Protein AF-A0A2P8Q9P4-F1 (afdb_monome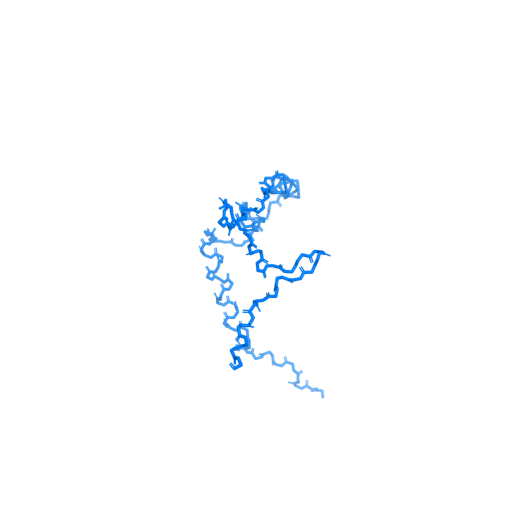r_lite)

InterPro domains:
  IPR001853 DSBA-like thioredoxin domain [PF01323] (7-55)
  IPR036249 Thioredoxin-like superfamily [SSF52833] (8-61)

pLDDT: mean 82.76, std 15.62, range [42.91, 97.31]

Radius of gyration: 24.51 Å; chains: 1; bounding box: 67×71×34 Å

Structure (mmCIF, N/CA/C/O backbone):
data_AF-A0A2P8Q9P4-F1
#
_entry.id   AF-A0A2P8Q9P4-F1
#
loop_
_atom_site.group_PDB
_atom_site.id
_atom_site.type_symbol
_atom_site.label_atom_id
_atom_site.label_alt_id
_atom_site.label_comp_id
_atom_site.label_asym_id
_atom_site.label_entity_id
_atom_site.label_seq_id
_atom_site.pdbx_PDB_ins_code
_atom_site.Cartn_x
_atom_site.Cartn_y
_atom_site.Cartn_z
_atom_site.occupancy
_atom_site.B_iso_or_equiv
_atom_site.auth_seq_id
_atom_site.auth_comp_id
_atom_site.auth_asym_id
_atom_site.auth_atom_id
_atom_site.pdbx_PDB_model_num
ATOM 1 N N . MET A 1 1 ? 39.457 -9.190 -12.136 1.00 42.91 1 MET A N 1
ATOM 2 C CA . MET A 1 1 ? 38.358 -8.476 -11.461 1.00 42.91 1 MET A CA 1
ATOM 3 C C . MET A 1 1 ? 37.120 -8.640 -12.315 1.00 42.91 1 MET A C 1
ATOM 5 O O . MET A 1 1 ? 37.117 -8.249 -13.479 1.00 42.91 1 MET A O 1
ATOM 9 N N . ASP A 1 2 ? 36.173 -9.369 -11.750 1.00 47.16 2 ASP A N 1
ATOM 10 C CA . ASP A 1 2 ? 35.089 -10.114 -12.380 1.00 47.16 2 ASP A CA 1
ATOM 11 C C . ASP A 1 2 ? 34.025 -9.225 -13.034 1.00 47.16 2 ASP A C 1
ATOM 13 O O . ASP A 1 2 ? 33.486 -8.309 -12.420 1.00 47.16 2 ASP A O 1
ATOM 17 N N . ARG A 1 3 ? 33.691 -9.520 -14.298 1.00 56.72 3 ARG A N 1
ATOM 18 C CA . ARG A 1 3 ? 32.585 -8.897 -15.055 1.00 56.72 3 ARG A CA 1
ATOM 19 C C . ARG A 1 3 ? 31.214 -9.497 -14.697 1.00 56.72 3 ARG A C 1
ATOM 21 O O . ARG A 1 3 ? 30.274 -9.409 -15.483 1.00 56.72 3 ARG A O 1
ATOM 28 N N . GLU A 1 4 ? 31.096 -10.095 -13.520 1.00 57.41 4 GLU A N 1
ATOM 29 C CA . GLU A 1 4 ? 29.946 -10.895 -13.102 1.00 57.41 4 GLU A CA 1
ATOM 30 C C . GLU A 1 4 ? 28.965 -10.050 -12.267 1.00 57.41 4 GLU A C 1
ATOM 32 O O . GLU A 1 4 ? 28.750 -10.298 -11.088 1.00 57.41 4 GLU A O 1
ATOM 37 N N . ASN A 1 5 ? 28.404 -8.981 -12.843 1.00 59.62 5 ASN A N 1
ATOM 38 C CA . ASN A 1 5 ? 27.250 -8.281 -12.247 1.00 59.62 5 ASN A CA 1
ATOM 39 C C . ASN A 1 5 ? 26.414 -7.525 -13.294 1.00 59.62 5 ASN A C 1
ATOM 41 O O . ASN A 1 5 ? 25.988 -6.387 -13.090 1.00 59.62 5 ASN A O 1
ATOM 45 N N . ARG A 1 6 ? 26.219 -8.122 -14.474 1.00 68.06 6 ARG A N 1
ATOM 46 C CA . ARG A 1 6 ? 25.332 -7.554 -15.493 1.00 68.06 6 ARG A CA 1
ATOM 47 C C . ARG A 1 6 ? 23.907 -8.007 -15.196 1.00 68.06 6 ARG A C 1
ATOM 49 O O . ARG A 1 6 ? 23.579 -9.168 -15.424 1.00 68.06 6 ARG A O 1
ATOM 56 N N . ILE A 1 7 ? 23.074 -7.098 -14.691 1.00 80.38 7 ILE A N 1
ATOM 57 C CA . ILE A 1 7 ? 21.637 -7.352 -14.545 1.00 80.38 7 ILE A CA 1
ATOM 58 C C . ILE A 1 7 ? 21.066 -7.633 -15.936 1.00 80.38 7 ILE A C 1
ATOM 60 O O . ILE A 1 7 ? 21.166 -6.798 -16.834 1.00 80.38 7 ILE A O 1
ATOM 64 N N . ASP A 1 8 ? 20.511 -8.830 -16.114 1.00 84.62 8 ASP A N 1
ATOM 65 C CA . ASP A 1 8 ? 19.727 -9.177 -17.294 1.00 84.62 8 ASP A CA 1
ATOM 66 C C . ASP A 1 8 ? 18.481 -8.273 -17.331 1.00 84.62 8 ASP A C 1
ATOM 68 O O . ASP A 1 8 ? 17.651 -8.352 -16.418 1.00 84.62 8 ASP A O 1
ATOM 72 N N . PRO A 1 9 ? 18.336 -7.408 -18.353 1.00 81.69 9 PRO A N 1
ATOM 73 C CA . PRO A 1 9 ? 17.246 -6.437 -18.423 1.00 81.69 9 PRO A CA 1
ATOM 74 C C . PRO A 1 9 ? 15.868 -7.095 -18.560 1.00 81.69 9 PRO A C 1
ATOM 76 O O . PRO A 1 9 ? 14.854 -6.444 -18.321 1.00 81.69 9 PRO A O 1
ATOM 79 N N . THR A 1 10 ? 15.811 -8.371 -18.944 1.00 90.00 10 THR A N 1
ATOM 80 C CA . THR A 1 10 ? 14.554 -9.085 -19.188 1.00 90.00 10 THR A CA 1
ATOM 81 C C . THR A 1 10 ? 14.071 -9.880 -17.984 1.00 90.00 10 THR A C 1
ATOM 83 O O . THR A 1 10 ? 12.874 -10.132 -17.871 1.00 90.00 10 THR A O 1
ATOM 86 N N . ARG A 1 11 ? 14.963 -10.187 -17.031 1.00 92.31 11 ARG A N 1
ATOM 87 C CA . ARG A 1 11 ? 14.687 -11.060 -15.877 1.00 92.31 11 ARG A CA 1
ATOM 88 C C . ARG A 1 11 ? 13.445 -10.669 -15.066 1.00 92.31 11 ARG A C 1
ATOM 90 O O . ARG A 1 11 ? 12.800 -11.547 -14.505 1.00 92.31 11 ARG A O 1
ATOM 97 N N . TYR A 1 12 ? 13.116 -9.378 -14.998 1.00 92.94 12 TYR A N 1
ATOM 98 C CA . TYR A 1 12 ? 11.968 -8.855 -14.242 1.00 92.94 12 TYR A CA 1
ATOM 99 C C . TYR A 1 12 ? 10.987 -8.045 -15.100 1.00 92.94 12 TYR A C 1
ATOM 101 O O . TYR A 1 12 ? 10.099 -7.388 -14.560 1.00 92.94 12 TYR A O 1
ATOM 109 N N . ALA A 1 13 ? 11.134 -8.063 -16.428 1.00 94.12 13 ALA A N 1
ATOM 110 C CA . ALA A 1 13 ? 10.373 -7.183 -17.314 1.00 94.12 13 ALA A CA 1
ATOM 111 C C . ALA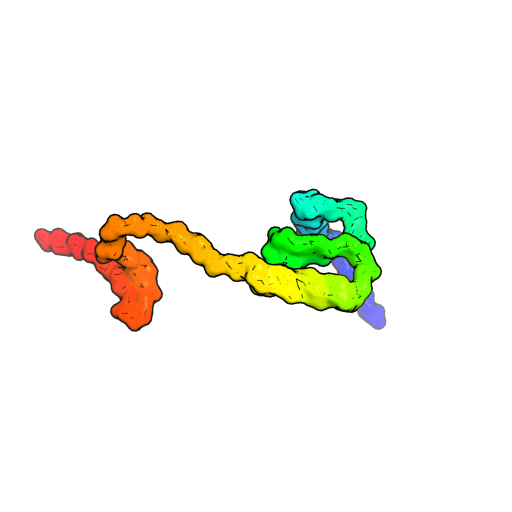 A 1 13 ? 8.855 -7.402 -17.209 1.00 94.12 13 ALA A C 1
ATOM 113 O O . ALA A 1 13 ? 8.096 -6.433 -17.225 1.00 94.12 13 ALA A O 1
ATOM 114 N N . ASP A 1 14 ? 8.416 -8.653 -17.067 1.00 96.44 14 ASP A N 1
ATOM 115 C CA . ASP A 1 14 ? 6.994 -8.981 -16.942 1.00 96.44 14 ASP A CA 1
ATOM 116 C C . ASP A 1 14 ? 6.431 -8.613 -15.566 1.00 96.44 14 ASP A C 1
ATOM 118 O O . ASP A 1 14 ? 5.346 -8.045 -15.497 1.00 96.44 14 ASP A O 1
ATOM 122 N N . ALA A 1 15 ? 7.192 -8.829 -14.488 1.00 96.25 15 ALA A N 1
ATOM 123 C CA . ALA A 1 15 ? 6.794 -8.411 -13.141 1.00 96.25 15 ALA A CA 1
ATOM 124 C C . ALA A 1 15 ? 6.622 -6.884 -13.054 1.00 96.25 15 ALA A C 1
ATOM 126 O O . ALA A 1 15 ? 5.600 -6.398 -12.587 1.00 96.25 15 ALA A O 1
ATOM 127 N N . VAL A 1 16 ? 7.567 -6.116 -13.612 1.00 94.94 16 VAL A N 1
ATOM 128 C CA . VAL A 1 16 ? 7.466 -4.646 -13.669 1.00 94.94 16 VAL A CA 1
ATOM 129 C C . VAL A 1 16 ? 6.258 -4.192 -14.496 1.00 94.94 16 VAL A C 1
ATOM 131 O O . VAL A 1 16 ? 5.643 -3.171 -14.185 1.00 94.94 16 VAL A O 1
ATOM 134 N N . ARG A 1 17 ? 5.908 -4.915 -15.568 1.00 95.94 17 ARG A N 1
ATOM 135 C CA . ARG A 1 17 ? 4.721 -4.603 -16.377 1.00 95.94 17 ARG A CA 1
ATOM 136 C C . ARG A 1 17 ? 3.435 -4.866 -15.593 1.00 95.94 17 ARG A C 1
ATOM 138 O O . ARG A 1 17 ? 2.578 -3.988 -15.576 1.00 95.94 17 ARG A O 1
ATOM 145 N N . ALA A 1 18 ? 3.355 -6.002 -14.900 1.00 97.31 18 ALA A N 1
ATOM 146 C CA . ALA A 1 18 ? 2.223 -6.352 -14.046 1.00 97.31 18 ALA A CA 1
ATOM 147 C C . ALA A 1 18 ? 2.006 -5.316 -12.928 1.00 97.31 18 ALA A C 1
ATOM 149 O O . ALA A 1 18 ? 0.890 -4.831 -12.763 1.00 97.31 18 ALA A O 1
ATOM 150 N N . ASP A 1 19 ? 3.071 -4.879 -12.246 1.00 95.25 19 ASP A N 1
ATOM 151 C CA . ASP A 1 19 ? 2.975 -3.856 -11.193 1.00 95.25 19 ASP A CA 1
ATOM 152 C C . ASP A 1 19 ? 2.450 -2.512 -11.734 1.00 95.25 19 ASP A C 1
ATOM 154 O O . ASP A 1 19 ? 1.651 -1.827 -11.091 1.00 95.25 19 ASP A O 1
ATOM 158 N N . ARG A 1 20 ? 2.873 -2.114 -12.944 1.00 94.94 20 ARG A N 1
ATOM 159 C CA . ARG A 1 20 ? 2.379 -0.889 -13.601 1.00 94.94 20 ARG A CA 1
ATOM 160 C C . ARG A 1 20 ? 0.906 -0.996 -13.981 1.00 94.94 20 ARG A C 1
ATOM 162 O O . ARG A 1 20 ? 0.185 -0.005 -13.865 1.00 94.94 20 ARG A O 1
ATOM 169 N N . GLU A 1 21 ? 0.481 -2.161 -14.458 1.00 96.56 21 GLU A N 1
ATOM 170 C CA . GLU A 1 21 ? -0.913 -2.434 -14.804 1.00 96.56 21 GLU A CA 1
ATOM 171 C C . GLU A 1 21 ? -1.803 -2.428 -13.556 1.00 96.56 21 GLU A C 1
ATOM 173 O O . GLU A 1 21 ? -2.840 -1.765 -13.571 1.00 96.56 21 GLU A O 1
ATOM 178 N N . GLU A 1 22 ? -1.381 -3.067 -12.459 1.00 94.81 22 GLU A N 1
ATOM 179 C CA . GLU A 1 22 ? -2.098 -3.026 -11.175 1.00 94.81 22 GLU A CA 1
ATOM 180 C C . GLU A 1 22 ? -2.223 -1.586 -10.664 1.00 94.81 22 GLU A C 1
ATOM 182 O O . GLU A 1 22 ? -3.317 -1.134 -10.324 1.00 94.81 22 GLU A O 1
ATOM 187 N N . ALA A 1 23 ? -1.129 -0.819 -10.683 1.00 93.50 23 ALA A N 1
ATOM 188 C CA . ALA A 1 23 ? -1.161 0.578 -10.271 1.00 93.50 23 ALA A CA 1
ATOM 189 C C . ALA A 1 23 ? -2.152 1.407 -11.111 1.00 93.50 23 ALA A C 1
ATOM 191 O O . ALA A 1 23 ? -2.925 2.188 -10.554 1.00 93.50 23 ALA A O 1
ATOM 192 N N . ALA A 1 24 ? -2.171 1.222 -12.435 1.00 93.50 24 ALA A N 1
ATOM 193 C CA . ALA A 1 24 ? -3.105 1.916 -13.320 1.00 93.50 24 ALA A CA 1
ATOM 194 C C . ALA A 1 24 ? -4.570 1.522 -13.054 1.00 93.50 24 ALA A C 1
ATOM 196 O O . ALA A 1 24 ? -5.440 2.392 -13.040 1.00 93.50 24 ALA A O 1
ATOM 197 N N . GLN A 1 25 ? -4.847 0.241 -12.788 1.00 94.50 25 GLN A N 1
ATOM 198 C CA . GLN A 1 25 ? -6.187 -0.244 -12.422 1.00 94.50 25 GLN A CA 1
ATOM 199 C C . GLN A 1 25 ? -6.685 0.364 -11.103 1.00 94.50 25 GLN A C 1
ATOM 201 O O . GLN A 1 25 ? -7.877 0.618 -10.952 1.00 94.50 25 GLN A O 1
ATOM 206 N N . LEU A 1 26 ? -5.770 0.656 -10.176 1.00 93.06 26 LEU A N 1
ATOM 207 C CA . LEU A 1 26 ? -6.053 1.357 -8.919 1.00 93.06 26 LEU A CA 1
ATOM 208 C C . LEU A 1 26 ? -6.159 2.888 -9.082 1.00 93.06 26 LEU A C 1
ATOM 210 O O . LEU A 1 26 ? -6.327 3.598 -8.091 1.00 93.06 26 LEU A O 1
ATOM 214 N N . GLY A 1 27 ? -6.073 3.410 -10.312 1.00 90.81 27 GLY A N 1
ATOM 215 C CA . GLY A 1 27 ? -6.202 4.837 -10.618 1.00 90.81 27 GLY A CA 1
ATOM 216 C C . GLY A 1 27 ? -4.925 5.656 -10.409 1.00 90.81 27 GLY A C 1
ATOM 217 O O . GLY A 1 27 ? -4.991 6.884 -10.367 1.00 90.81 27 GLY A O 1
ATOM 218 N N . ASN A 1 28 ? -3.762 5.012 -10.275 1.00 91.94 28 ASN A N 1
ATOM 219 C CA . ASN A 1 28 ? -2.494 5.714 -10.108 1.00 91.94 28 ASN A CA 1
ATOM 220 C C . ASN A 1 28 ? -2.078 6.456 -11.393 1.00 91.94 28 ASN A C 1
ATOM 222 O O . ASN A 1 28 ? -1.905 5.842 -12.446 1.00 91.94 28 ASN A O 1
ATOM 226 N N . SER A 1 29 ? -1.816 7.761 -11.281 1.00 90.50 29 SER A N 1
ATOM 227 C CA . SER A 1 29 ? -1.257 8.595 -12.354 1.00 90.50 29 SER A CA 1
ATOM 228 C C . SER A 1 29 ? 0.138 9.162 -12.044 1.00 90.50 29 SER A C 1
ATOM 230 O O . SER A 1 29 ? 0.682 9.909 -12.856 1.00 90.50 29 SER A O 1
ATOM 232 N N . GLY A 1 30 ? 0.727 8.856 -10.882 1.00 89.88 30 GLY A N 1
ATOM 233 C CA . GLY A 1 30 ? 2.019 9.404 -10.466 1.00 89.88 30 GLY A CA 1
ATOM 234 C C . GLY A 1 30 ? 2.520 8.867 -9.123 1.00 89.88 30 GLY A C 1
ATOM 235 O O . GLY A 1 30 ? 1.751 8.484 -8.253 1.00 89.88 30 GLY A O 1
ATOM 236 N N . VAL A 1 31 ? 3.840 8.850 -8.936 1.00 93.44 31 VAL A N 1
ATOM 237 C CA . VAL A 1 31 ? 4.487 8.298 -7.732 1.00 93.44 31 VAL A CA 1
ATOM 238 C C . VAL A 1 31 ? 4.961 9.400 -6.766 1.00 93.44 31 VAL A C 1
ATOM 240 O O . VAL A 1 31 ? 5.315 10.486 -7.229 1.00 93.44 31 VAL A O 1
ATOM 243 N N . PRO A 1 32 ? 5.027 9.138 -5.442 1.00 92.81 32 PRO A N 1
ATOM 244 C CA . PRO A 1 32 ? 4.635 7.896 -4.765 1.00 92.81 32 PRO A CA 1
ATOM 245 C C . PRO A 1 32 ? 3.111 7.764 -4.609 1.00 92.81 32 PRO A C 1
ATOM 247 O O . PRO A 1 32 ? 2.419 8.746 -4.360 1.00 92.81 32 PRO A O 1
ATOM 250 N N . PHE A 1 33 ? 2.601 6.539 -4.732 1.00 94.75 33 PHE A N 1
ATOM 251 C CA . PHE A 1 33 ? 1.191 6.184 -4.553 1.00 94.75 33 PHE A CA 1
ATOM 252 C C . PHE A 1 33 ? 1.128 4.967 -3.633 1.00 94.75 33 PHE A C 1
ATOM 254 O O . PHE A 1 33 ? 1.726 3.938 -3.942 1.00 94.75 33 PHE A O 1
ATOM 261 N N . ILE A 1 34 ? 0.478 5.101 -2.479 1.00 94.75 34 ILE A N 1
ATOM 262 C CA . ILE A 1 34 ? 0.472 4.076 -1.429 1.00 94.75 34 ILE A CA 1
ATOM 263 C C . ILE A 1 34 ? -0.966 3.642 -1.184 1.00 94.75 34 ILE A C 1
ATOM 265 O O . ILE A 1 34 ? -1.832 4.481 -0.942 1.00 94.75 34 ILE A O 1
ATOM 269 N N . VAL A 1 35 ? -1.209 2.333 -1.229 1.00 94.69 35 VAL A N 1
ATOM 270 C CA . VAL A 1 35 ? -2.532 1.734 -1.039 1.00 94.69 35 VAL A CA 1
ATOM 271 C C . VAL A 1 35 ? -2.547 0.919 0.250 1.00 94.69 35 VAL A C 1
ATOM 273 O O . VAL A 1 35 ? -1.720 0.033 0.446 1.00 94.69 35 VAL A O 1
ATOM 276 N N . PHE A 1 36 ? -3.510 1.206 1.119 1.00 94.69 36 PHE A N 1
ATOM 277 C CA . PHE A 1 36 ? -3.748 0.528 2.386 1.00 94.69 36 PHE A CA 1
ATOM 278 C C . PHE A 1 36 ? -4.958 -0.396 2.263 1.00 94.69 36 PHE A C 1
ATOM 280 O O . PHE A 1 36 ? -6.044 0.039 1.867 1.00 94.69 36 PHE A O 1
ATOM 287 N N . ASP A 1 37 ? -4.755 -1.672 2.602 1.00 93.50 37 ASP A N 1
ATOM 288 C CA . ASP A 1 37 ? -5.801 -2.706 2.654 1.00 93.50 37 ASP A CA 1
ATOM 289 C C . ASP A 1 37 ? -6.629 -2.834 1.358 1.00 93.50 37 ASP A C 1
ATOM 291 O O . ASP A 1 37 ? -7.815 -3.145 1.382 1.00 93.50 37 ASP A O 1
ATOM 295 N N . ARG A 1 38 ? -6.021 -2.510 0.204 1.00 91.75 38 ARG A N 1
ATOM 296 C CA . ARG A 1 38 ? -6.695 -2.427 -1.109 1.00 91.75 38 ARG A CA 1
ATOM 297 C C . ARG A 1 38 ? -7.969 -1.561 -1.121 1.00 91.75 38 ARG A C 1
ATOM 299 O O . ARG A 1 38 ? -8.817 -1.724 -1.994 1.00 91.75 38 ARG A O 1
ATOM 306 N N . ARG A 1 39 ? -8.095 -0.620 -0.179 1.00 91.31 39 ARG A N 1
ATOM 307 C CA . ARG A 1 39 ? -9.306 0.192 0.018 1.00 91.31 39 ARG A CA 1
ATOM 308 C C . ARG A 1 39 ? -9.040 1.688 0.085 1.00 91.31 39 ARG A C 1
ATOM 310 O O . ARG A 1 39 ? -9.832 2.463 -0.442 1.00 91.31 39 ARG A O 1
ATOM 317 N N . TYR A 1 40 ? -7.948 2.097 0.723 1.00 92.94 40 TYR A N 1
ATOM 318 C CA . TYR A 1 40 ? -7.580 3.507 0.862 1.00 92.94 40 TYR A CA 1
ATOM 319 C C . TYR A 1 40 ? -6.300 3.783 0.094 1.00 92.94 40 TYR A C 1
ATOM 321 O O . TYR A 1 40 ? -5.362 2.999 0.174 1.00 92.94 40 TYR A O 1
ATOM 329 N N . ALA A 1 41 ? -6.236 4.907 -0.612 1.00 92.94 41 ALA A N 1
ATOM 330 C CA . ALA A 1 41 ? -5.041 5.320 -1.334 1.00 92.94 41 ALA A CA 1
ATOM 331 C C . ALA A 1 41 ? -4.601 6.718 -0.900 1.00 92.94 41 ALA A C 1
ATOM 333 O O . ALA A 1 41 ? -5.423 7.618 -0.727 1.00 92.94 41 ALA A O 1
ATOM 334 N N . VAL A 1 42 ? -3.291 6.899 -0.752 1.00 94.06 42 VAL A N 1
ATOM 335 C CA . VAL A 1 42 ? -2.650 8.186 -0.486 1.00 94.06 42 VAL A CA 1
ATOM 336 C C . VAL A 1 42 ? -1.672 8.475 -1.618 1.00 94.06 42 VAL A C 1
ATOM 338 O O . VAL A 1 42 ? -0.759 7.693 -1.882 1.00 94.06 42 VAL A O 1
ATOM 341 N N . SER A 1 43 ? -1.881 9.605 -2.296 1.00 92.25 43 SER A N 1
ATOM 342 C CA . SER A 1 43 ? -1.052 10.053 -3.420 1.00 92.25 43 SER A CA 1
ATOM 343 C C . SER A 1 43 ? -0.082 11.154 -2.992 1.00 92.25 43 SER A C 1
ATOM 345 O O . SER A 1 43 ? -0.470 12.119 -2.328 1.00 92.25 43 SER A O 1
ATOM 347 N N . GLY A 1 44 ? 1.169 11.036 -3.427 1.00 90.25 44 GLY A N 1
ATOM 348 C CA . GLY A 1 44 ? 2.242 11.987 -3.162 1.00 90.25 44 GLY A CA 1
ATOM 349 C C 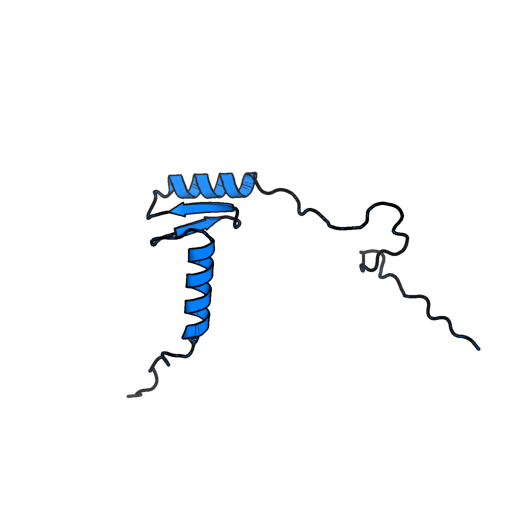. GLY A 1 44 ? 2.985 11.742 -1.848 1.00 90.25 44 GLY A C 1
ATOM 350 O O . GLY A 1 44 ? 2.611 10.914 -1.017 1.00 90.25 44 GLY A O 1
ATOM 351 N N . ALA A 1 45 ? 4.076 12.485 -1.666 1.00 90.88 45 ALA A N 1
ATOM 352 C CA . ALA A 1 45 ? 4.888 12.456 -0.453 1.00 90.88 45 ALA A CA 1
ATOM 353 C C . ALA A 1 45 ? 4.198 13.246 0.673 1.00 90.88 45 ALA A C 1
ATOM 355 O O . ALA A 1 45 ? 4.564 14.380 0.975 1.00 90.88 45 ALA A O 1
ATOM 356 N N . GLN A 1 46 ? 3.148 12.657 1.245 1.00 94.06 46 GLN A N 1
ATOM 357 C CA . GLN A 1 46 ? 2.382 13.256 2.337 1.00 94.06 46 GLN A CA 1
ATOM 358 C C . GLN A 1 46 ? 3.157 13.253 3.662 1.00 94.06 46 GLN A C 1
ATOM 360 O O . GLN A 1 46 ? 4.186 12.593 3.817 1.00 94.06 46 GLN A O 1
ATOM 365 N N . SER A 1 47 ? 2.644 13.999 4.641 1.00 96.50 47 SER A N 1
ATOM 366 C CA . SER A 1 47 ? 3.216 14.033 5.988 1.00 96.50 47 SER A CA 1
ATOM 367 C C . SER A 1 47 ? 3.090 12.682 6.702 1.00 96.50 47 SER A C 1
ATOM 369 O O . SER A 1 47 ? 2.161 11.912 6.444 1.00 96.50 47 SER A O 1
ATOM 371 N N . ALA A 1 48 ? 3.975 12.421 7.669 1.00 95.94 48 ALA A N 1
ATOM 372 C CA . ALA A 1 48 ? 3.879 11.230 8.513 1.00 95.94 48 ALA A CA 1
ATOM 373 C C . ALA A 1 48 ? 2.521 11.148 9.236 1.00 95.94 48 ALA A C 1
ATOM 375 O O . ALA A 1 48 ? 1.914 10.084 9.267 1.00 95.94 48 ALA A O 1
ATOM 376 N N . THR A 1 49 ? 1.998 12.275 9.731 1.00 96.62 49 THR A N 1
ATOM 377 C CA . THR A 1 49 ? 0.685 12.338 10.392 1.00 96.62 49 THR A CA 1
ATOM 378 C C . 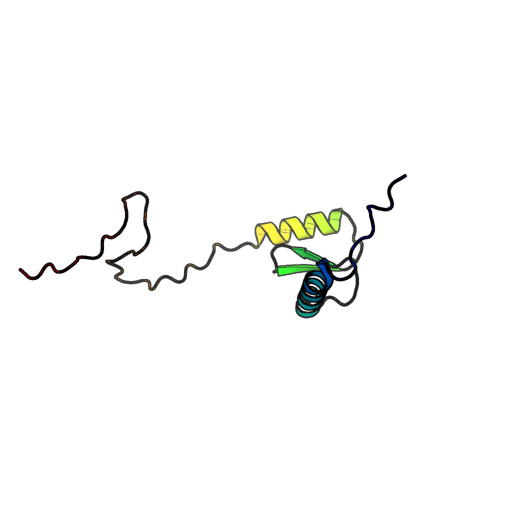THR A 1 49 ? -0.447 11.900 9.464 1.00 96.62 49 THR A C 1
ATOM 380 O O . THR A 1 49 ? -1.325 11.150 9.883 1.00 96.62 49 THR A O 1
ATOM 383 N N . THR A 1 50 ? -0.411 12.312 8.192 1.00 95.00 50 THR A N 1
ATOM 384 C CA . THR A 1 50 ? -1.390 11.886 7.179 1.00 95.00 50 THR A CA 1
ATOM 385 C C . THR A 1 50 ? -1.337 10.376 6.960 1.00 95.00 50 THR A C 1
ATOM 387 O O . THR A 1 50 ? -2.379 9.727 6.891 1.00 95.00 50 THR A O 1
ATOM 390 N N . PHE A 1 51 ? -0.137 9.797 6.891 1.00 95.56 51 PHE A N 1
ATOM 391 C CA . PHE A 1 51 ? 0.017 8.348 6.767 1.00 95.56 51 PHE A CA 1
ATOM 392 C C . PHE A 1 51 ? -0.462 7.593 8.007 1.00 95.56 51 PHE A C 1
ATOM 394 O O . PHE A 1 51 ? -1.146 6.584 7.857 1.00 95.56 51 PHE A O 1
ATOM 401 N N . THR A 1 52 ? -0.173 8.087 9.214 1.00 96.62 52 THR A N 1
ATOM 402 C CA . THR A 1 52 ? -0.679 7.493 10.462 1.00 96.62 52 THR A CA 1
ATOM 403 C C . THR A 1 52 ? -2.207 7.462 10.477 1.00 96.62 52 THR A C 1
ATOM 405 O O . THR A 1 52 ? -2.791 6.411 10.722 1.00 96.62 52 THR A O 1
ATOM 408 N N . GLN A 1 53 ? -2.862 8.570 10.121 1.00 95.62 53 GLN A N 1
ATOM 409 C CA . GLN A 1 53 ? -4.325 8.633 10.034 1.00 95.62 53 GLN A CA 1
ATOM 410 C C . GLN A 1 53 ? -4.888 7.671 8.979 1.00 95.62 53 GLN A C 1
ATOM 412 O O . GLN A 1 53 ? -5.882 6.992 9.228 1.00 95.62 53 GLN A O 1
ATOM 417 N N . ALA A 1 54 ? -4.251 7.578 7.806 1.00 94.56 54 ALA A N 1
ATOM 418 C CA . ALA A 1 54 ? -4.666 6.643 6.761 1.00 94.56 54 ALA A CA 1
ATOM 419 C C . ALA A 1 54 ? -4.548 5.177 7.215 1.00 94.56 54 ALA A C 1
ATOM 421 O O . ALA A 1 54 ? -5.441 4.376 6.939 1.00 94.56 54 ALA A O 1
ATOM 422 N N . LEU A 1 55 ? -3.482 4.838 7.947 1.00 95.44 55 LEU A N 1
ATOM 423 C CA . LEU A 1 55 ? -3.280 3.512 8.534 1.00 95.44 55 LEU A CA 1
ATOM 424 C C . LEU A 1 55 ? -4.346 3.181 9.582 1.00 95.44 55 LEU A C 1
ATOM 426 O O . LEU A 1 55 ? -4.939 2.106 9.521 1.00 95.44 55 LEU A O 1
ATOM 430 N N . GLU A 1 56 ? -4.620 4.100 10.510 1.00 96.44 56 GLU A N 1
ATOM 431 C CA . GLU A 1 56 ? -5.660 3.931 11.534 1.00 96.44 56 GLU A CA 1
ATOM 432 C C . GLU A 1 56 ? -7.042 3.750 10.900 1.00 96.44 56 GLU A C 1
ATOM 434 O O . GLU A 1 56 ? -7.787 2.838 11.264 1.00 96.44 56 GLU A O 1
ATOM 439 N N . GLN A 1 57 ? -7.370 4.572 9.901 1.00 94.94 57 GLN A N 1
ATOM 440 C CA . GLN A 1 57 ? -8.635 4.480 9.181 1.00 94.94 57 GLN A CA 1
ATOM 441 C C . GLN A 1 57 ? -8.771 3.142 8.448 1.00 94.94 57 GLN A C 1
ATOM 443 O O . GLN A 1 57 ? -9.811 2.488 8.557 1.00 94.94 57 GLN A O 1
ATOM 448 N N . ALA A 1 58 ? -7.728 2.714 7.728 1.00 95.06 58 ALA A N 1
ATOM 449 C CA . ALA A 1 58 ? -7.723 1.428 7.043 1.00 95.06 58 ALA A CA 1
ATOM 450 C C . ALA A 1 58 ? -7.922 0.284 8.041 1.00 95.06 58 ALA A C 1
ATOM 452 O O . ALA A 1 58 ? -8.813 -0.543 7.855 1.00 95.06 58 ALA A O 1
ATOM 453 N N . TRP A 1 59 ? -7.178 0.300 9.149 1.00 94.44 59 TRP A N 1
ATOM 454 C CA . TRP A 1 59 ? -7.251 -0.722 10.187 1.00 94.44 59 TRP A CA 1
ATOM 455 C C . TRP A 1 59 ? -8.648 -0.847 10.802 1.00 94.44 59 TRP A C 1
ATOM 457 O O . TRP A 1 59 ? -9.177 -1.956 10.892 1.00 94.44 59 TRP A O 1
ATOM 467 N N . ASN A 1 60 ? -9.253 0.282 11.179 1.00 95.31 60 ASN A N 1
ATOM 468 C CA . ASN A 1 60 ? -10.558 0.329 11.844 1.00 95.31 60 ASN A CA 1
ATOM 469 C C . ASN A 1 60 ? -11.727 -0.001 10.907 1.00 95.31 60 ASN A C 1
ATOM 471 O O . ASN A 1 60 ? -12.792 -0.404 11.363 1.00 95.31 60 ASN A O 1
ATOM 475 N N . SER A 1 61 ? -11.547 0.169 9.597 1.00 92.94 61 SER A N 1
ATOM 476 C CA . SER A 1 61 ? -12.589 -0.095 8.599 1.00 92.94 61 SER A CA 1
ATOM 477 C C . SER A 1 61 ? -12.691 -1.558 8.154 1.00 92.94 61 SER A C 1
ATOM 479 O O . SER A 1 61 ? -13.572 -1.889 7.350 1.00 92.94 61 SER A O 1
ATOM 481 N N . ARG A 1 62 ? -11.781 -2.426 8.618 1.00 90.94 62 ARG A N 1
ATOM 482 C CA . ARG A 1 62 ? -11.753 -3.831 8.209 1.00 90.94 62 ARG A CA 1
ATOM 483 C C . ARG A 1 62 ? -12.971 -4.562 8.740 1.00 90.94 62 ARG A C 1
ATOM 485 O O . ARG A 1 62 ? -13.188 -4.662 9.944 1.00 90.94 62 ARG A O 1
ATOM 492 N N . SER A 1 63 ? -13.763 -5.084 7.815 1.00 86.50 63 SER A N 1
ATOM 493 C CA . SER A 1 63 ? -14.878 -5.963 8.136 1.00 86.50 63 SER A CA 1
ATOM 494 C C . SER A 1 63 ? -14.391 -7.412 8.198 1.00 86.50 63 SER A C 1
ATOM 496 O O . SER A 1 63 ? -13.457 -7.768 7.472 1.00 86.50 63 SER A O 1
ATOM 498 N N . PRO A 1 64 ? -15.009 -8.264 9.034 1.00 88.44 64 PRO A N 1
ATOM 499 C CA . PRO A 1 64 ? -14.804 -9.703 8.954 1.00 88.44 64 PRO A CA 1
ATOM 500 C C . PRO A 1 64 ? -15.022 -10.200 7.523 1.00 88.44 64 PRO A C 1
ATOM 502 O O . PRO A 1 64 ? -15.870 -9.675 6.796 1.00 88.44 64 PRO A O 1
ATOM 505 N N . LEU A 1 65 ? -14.256 -11.214 7.121 1.00 88.31 65 LEU A N 1
ATOM 506 C CA . LEU A 1 65 ? -14.427 -11.829 5.810 1.00 88.31 65 LEU A CA 1
ATOM 507 C C . LEU A 1 65 ? -15.859 -12.354 5.681 1.00 88.31 65 LEU A C 1
ATOM 509 O O . LEU A 1 65 ? -16.369 -13.030 6.574 1.00 88.31 65 LEU A O 1
ATOM 513 N N . THR A 1 66 ? -16.502 -12.043 4.557 1.00 87.75 66 THR A N 1
ATOM 514 C CA . THR A 1 66 ? -17.788 -12.652 4.219 1.00 87.75 66 THR A CA 1
ATOM 515 C C . THR A 1 66 ? -17.522 -14.082 3.785 1.00 87.75 66 THR A C 1
ATOM 517 O O . THR A 1 66 ? -16.940 -14.322 2.729 1.00 87.75 66 THR A O 1
ATOM 520 N N . VAL A 1 67 ? -17.916 -15.031 4.627 1.00 85.75 67 VAL A N 1
ATOM 521 C CA . VAL A 1 67 ? -17.825 -16.451 4.308 1.00 85.75 67 VAL A CA 1
ATOM 522 C C . VAL A 1 67 ? -18.952 -16.782 3.337 1.00 85.75 67 VAL A C 1
ATOM 524 O O . VAL A 1 67 ? -20.126 -16.620 3.657 1.00 85.75 67 VAL A O 1
ATOM 527 N N . LEU A 1 68 ? -18.589 -17.230 2.139 1.00 81.56 68 LEU A N 1
ATOM 528 C CA . LEU A 1 68 ? -19.535 -17.757 1.161 1.00 81.56 68 LEU A CA 1
ATOM 529 C C . LEU A 1 68 ? -19.741 -19.253 1.436 1.00 81.56 68 LEU A C 1
ATOM 531 O O . LEU A 1 68 ? -19.269 -20.094 0.679 1.00 81.56 68 LEU A O 1
ATOM 535 N N . THR A 1 69 ? -20.395 -19.593 2.549 1.00 68.44 69 THR A N 1
ATOM 536 C CA . THR A 1 69 ? -20.959 -20.935 2.756 1.00 68.44 69 THR A CA 1
ATOM 537 C C . THR A 1 69 ? -22.436 -20.917 2.358 1.00 68.44 69 THR A C 1
ATOM 539 O O . THR A 1 69 ? -23.125 -19.930 2.631 1.00 68.44 69 THR A O 1
ATOM 542 N N . PRO A 1 70 ? -22.972 -21.975 1.723 1.00 56.03 70 PRO A N 1
ATOM 543 C CA . PRO A 1 70 ? -24.415 -22.148 1.639 1.00 56.03 70 PRO A CA 1
ATOM 544 C C . PRO A 1 70 ? -24.937 -22.402 3.061 1.00 56.03 70 PRO A C 1
ATOM 546 O O . PRO A 1 70 ? -24.774 -23.484 3.619 1.00 56.03 70 PRO A O 1
ATOM 549 N N . ALA A 1 71 ? -25.494 -21.373 3.692 1.00 63.59 71 ALA A N 1
ATOM 550 C CA . ALA A 1 71 ? -26.063 -21.472 5.028 1.00 63.59 71 ALA A CA 1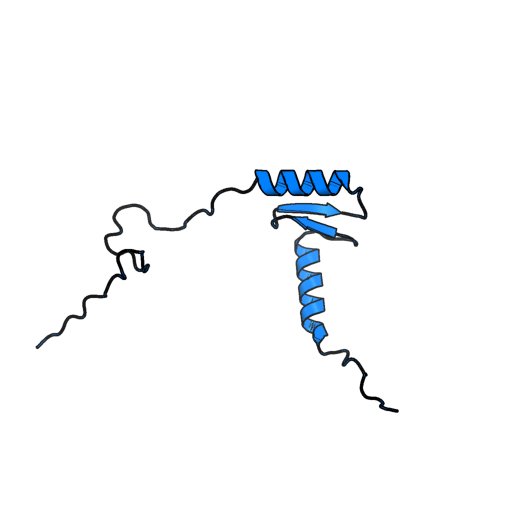
ATOM 551 C C . ALA A 1 71 ? -27.536 -21.892 4.936 1.00 63.59 71 ALA A C 1
ATOM 553 O O . ALA A 1 71 ? -28.372 -21.075 4.573 1.00 63.59 71 ALA A O 1
ATOM 554 N N . GLU A 1 72 ? -27.793 -23.174 5.219 1.00 44.75 72 GLU A N 1
ATOM 555 C CA . GLU A 1 72 ? -28.914 -23.766 5.981 1.00 44.75 72 GLU A CA 1
ATOM 556 C C . GLU A 1 72 ? -28.949 -25.277 5.662 1.00 44.75 72 GLU A C 1
ATOM 558 O O . GLU A 1 72 ? -29.346 -25.680 4.573 1.00 44.75 72 GLU A O 1
ATOM 563 N N . GLY A 1 73 ? -28.482 -26.123 6.594 1.00 50.28 73 GLY A N 1
ATOM 564 C CA . GLY A 1 73 ? -28.520 -27.591 6.449 1.00 50.28 73 GLY A CA 1
ATOM 565 C C . GLY A 1 73 ? -27.257 -28.267 5.894 1.00 50.28 73 GLY A C 1
ATOM 566 O O . GLY A 1 73 ? -27.354 -29.327 5.282 1.00 50.28 73 GLY A O 1
ATOM 567 N N . ALA A 1 74 ? -26.068 -27.691 6.094 1.00 53.19 74 ALA A N 1
ATOM 568 C CA . ALA A 1 74 ? -24.811 -28.359 5.754 1.00 53.19 74 ALA A CA 1
ATOM 569 C C . ALA A 1 74 ? -24.503 -29.472 6.772 1.00 53.19 74 ALA A C 1
ATOM 571 O O . ALA A 1 74 ? -23.762 -29.277 7.730 1.00 53.19 74 ALA A O 1
ATOM 572 N N . GLU A 1 75 ? -25.085 -30.648 6.554 1.00 52.25 75 GLU A N 1
ATOM 573 C CA . GLU A 1 75 ? -24.719 -31.880 7.268 1.00 52.25 75 GLU A CA 1
ATOM 574 C C . GLU A 1 75 ? -23.394 -32.473 6.750 1.00 52.25 75 GLU A C 1
ATOM 576 O O . GLU A 1 75 ? -22.921 -33.472 7.275 1.00 52.25 75 GLU A O 1
ATOM 581 N N . ASN A 1 76 ? -22.754 -31.828 5.767 1.00 58.16 76 ASN A N 1
ATOM 582 C CA . ASN A 1 76 ? -21.454 -32.214 5.227 1.00 58.16 76 ASN A CA 1
ATOM 583 C C . ASN A 1 76 ? -20.552 -30.977 5.089 1.00 58.16 76 ASN A C 1
ATOM 585 O O . ASN A 1 76 ? -20.449 -30.375 4.022 1.00 58.16 76 ASN A O 1
ATOM 589 N N . ASP A 1 77 ? -19.932 -30.576 6.200 1.00 58.62 77 ASP A N 1
ATOM 590 C CA . ASP A 1 77 ? -18.784 -29.668 6.204 1.00 58.62 77 ASP A CA 1
ATOM 591 C C . ASP A 1 77 ?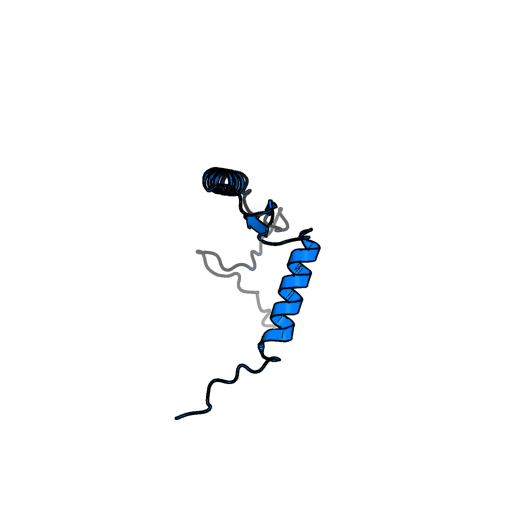 -17.596 -30.415 5.574 1.00 58.62 77 ASP A C 1
ATOM 593 O O . ASP A 1 77 ? -16.960 -31.257 6.205 1.00 58.62 77 ASP A O 1
ATOM 597 N N . GLU A 1 78 ? -17.327 -30.164 4.292 1.00 65.00 78 GLU A N 1
ATOM 598 C CA . GLU A 1 78 ? -16.166 -30.721 3.577 1.00 65.00 78 GLU A CA 1
ATOM 599 C C . GLU A 1 78 ? -14.831 -30.151 4.109 1.00 65.00 78 GLU A C 1
ATOM 601 O O . GLU A 1 78 ? -13.749 -30.548 3.667 1.00 65.00 78 GLU A O 1
ATOM 606 N N . GLY A 1 79 ? -14.888 -29.219 5.067 1.00 70.19 79 GLY A N 1
ATOM 607 C CA . GLY A 1 79 ? -13.742 -28.723 5.810 1.00 70.19 79 GLY A CA 1
ATOM 608 C C . GLY A 1 79 ? -13.271 -29.692 6.897 1.00 70.19 79 GLY A C 1
ATOM 609 O O . GLY A 1 79 ? -14.048 -30.324 7.607 1.00 70.19 79 GLY A O 1
ATOM 610 N N . CYS A 1 80 ? -11.954 -29.777 7.085 1.00 80.19 80 CYS A N 1
ATOM 611 C CA . CYS A 1 80 ? -11.395 -30.394 8.285 1.00 80.19 80 CYS A CA 1
ATOM 612 C C . CYS A 1 80 ? -11.434 -29.387 9.434 1.00 80.19 80 CYS A C 1
ATOM 614 O O . CYS A 1 80 ? -10.661 -28.425 9.461 1.00 80.19 80 CYS A O 1
ATOM 616 N N . GLY A 1 81 ? -12.324 -29.628 10.390 1.00 81.75 81 GLY A N 1
ATOM 617 C CA . GLY A 1 81 ? -12.400 -28.866 11.626 1.00 81.75 81 GLY A CA 1
ATOM 618 C C . GLY A 1 81 ? -11.496 -29.438 12.725 1.00 81.75 81 GLY A C 1
ATOM 619 O O . GLY A 1 81 ? -10.869 -30.487 12.563 1.00 81.75 81 GLY A O 1
ATOM 620 N N . PRO A 1 82 ? -11.473 -28.806 13.911 1.00 83.31 82 PRO A N 1
ATOM 621 C CA . PRO A 1 82 ? -10.783 -29.350 15.085 1.00 83.31 82 PRO A CA 1
ATOM 622 C C . PRO A 1 82 ? -11.336 -30.715 15.538 1.00 83.31 82 PRO A C 1
ATOM 624 O O . PRO A 1 82 ? -10.677 -31.409 16.305 1.00 83.31 82 PRO A O 1
ATOM 627 N N . GLN A 1 83 ? -12.529 -31.096 15.065 1.00 83.31 83 GLN A N 1
ATOM 628 C CA . GLN A 1 83 ? -13.185 -32.375 15.352 1.00 83.31 83 GLN A CA 1
ATOM 629 C C . GLN A 1 83 ? -12.843 -33.485 14.343 1.00 83.31 83 GLN A C 1
ATOM 631 O O . GLN A 1 83 ? -13.349 -34.598 14.462 1.00 83.31 83 GLN A O 1
ATOM 636 N N . GLY A 1 84 ? -11.984 -33.204 13.360 1.00 78.25 84 GLY A N 1
ATOM 637 C CA . GLY A 1 84 ? -11.665 -34.120 12.269 1.00 78.25 84 GLY A CA 1
ATOM 638 C C . GLY A 1 84 ? -12.307 -33.705 10.947 1.00 78.25 84 GLY A C 1
ATOM 639 O O . GLY A 1 84 ? -12.889 -32.629 10.822 1.00 78.25 84 GLY A O 1
ATOM 640 N N . CYS A 1 85 ? -12.134 -34.557 9.942 1.00 82.69 85 CYS A N 1
ATOM 641 C CA . CYS A 1 85 ? -12.581 -34.318 8.574 1.00 82.69 85 CYS A CA 1
ATOM 642 C C . CYS A 1 85 ? -13.808 -35.172 8.257 1.00 82.69 85 CYS A C 1
ATOM 644 O O . CYS A 1 85 ? -13.865 -36.331 8.679 1.00 82.69 85 CYS A O 1
ATOM 646 N N . ALA A 1 86 ? -14.729 -34.643 7.452 1.00 73.81 86 ALA A N 1
ATOM 647 C CA . ALA A 1 86 ? -15.775 -35.457 6.848 1.00 73.81 86 ALA A CA 1
ATOM 648 C C . ALA A 1 86 ? -15.139 -36.525 5.941 1.00 73.81 86 ALA A C 1
ATOM 650 O O . ALA A 1 86 ? -14.336 -36.221 5.055 1.00 73.81 86 ALA A O 1
ATOM 651 N N . VAL A 1 87 ? -15.464 -37.794 6.188 1.00 73.25 87 VAL A N 1
ATOM 652 C CA . VAL A 1 87 ? -15.004 -38.916 5.364 1.00 73.25 87 VAL A CA 1
ATOM 653 C C . VAL A 1 87 ? -16.128 -39.243 4.394 1.00 73.25 87 VAL A C 1
ATOM 655 O O . VAL A 1 87 ? -17.205 -39.637 4.828 1.00 73.25 87 VAL A O 1
ATOM 658 N N . ALA A 1 88 ? -15.890 -39.072 3.092 1.00 68.06 88 ALA A N 1
ATOM 659 C CA . ALA A 1 88 ? -16.871 -39.446 2.079 1.00 68.06 88 ALA A CA 1
ATOM 660 C C . ALA A 1 88 ? -17.162 -40.952 2.179 1.00 68.06 88 ALA A C 1
ATOM 662 O O . ALA A 1 88 ? -16.249 -41.779 2.073 1.00 68.06 88 ALA A O 1
ATOM 663 N N . GLU A 1 89 ? -18.425 -41.301 2.404 1.00 62.84 89 GLU A N 1
ATOM 664 C CA . GLU A 1 89 ? -18.883 -42.683 2.519 1.00 62.84 89 GLU A CA 1
ATOM 665 C C . GLU A 1 89 ? -18.638 -43.386 1.176 1.00 62.84 89 GLU A C 1
ATOM 667 O O . GLU A 1 89 ? -19.246 -43.060 0.156 1.00 62.84 89 GLU A O 1
ATOM 672 N N . ARG A 1 90 ? -17.683 -44.319 1.133 1.00 66.50 90 ARG A N 1
ATOM 673 C CA . ARG A 1 90 ? -17.468 -45.152 -0.053 1.00 66.50 90 ARG A CA 1
ATOM 674 C C . ARG A 1 90 ? -18.416 -46.337 0.055 1.00 66.50 90 ARG A C 1
ATOM 676 O O . ARG A 1 90 ? -18.207 -47.190 0.915 1.00 66.50 90 ARG A O 1
ATOM 683 N N . ASP A 1 91 ? -19.420 -46.392 -0.817 1.00 57.97 91 ASP A N 1
ATOM 684 C CA . ASP A 1 91 ? -20.233 -47.593 -1.011 1.00 57.97 91 ASP A CA 1
ATOM 685 C C . ASP A 1 91 ? -19.310 -48.726 -1.484 1.00 57.97 91 ASP A C 1
ATOM 687 O O . ASP A 1 91 ? -18.784 -48.712 -2.600 1.00 57.97 91 ASP A O 1
ATOM 691 N N . VAL A 1 92 ? -19.023 -49.668 -0.588 1.00 61.69 92 VAL A N 1
ATOM 692 C CA . VAL A 1 92 ? -18.383 -50.932 -0.945 1.00 61.69 92 VAL A CA 1
ATOM 693 C C . VAL A 1 92 ? -19.516 -51.899 -1.240 1.00 61.69 92 VAL A C 1
ATOM 695 O O . VAL A 1 92 ? -19.999 -52.593 -0.347 1.00 61.69 92 VAL A O 1
ATOM 698 N N . THR A 1 93 ? -19.962 -51.927 -2.493 1.00 53.62 93 THR A N 1
ATOM 699 C CA . THR A 1 93 ? -20.828 -53.003 -2.968 1.00 53.62 93 THR A CA 1
ATOM 700 C C . THR A 1 93 ? -20.005 -54.302 -2.995 1.00 53.62 93 THR A C 1
ATOM 702 O O . THR A 1 93 ? -19.011 -54.389 -3.722 1.00 53.62 93 THR A O 1
ATOM 705 N N . VAL A 1 94 ? -20.384 -55.276 -2.159 1.00 54.75 94 VAL A N 1
ATOM 706 C CA . VAL A 1 94 ? -19.868 -56.662 -2.152 1.00 54.75 94 VAL A CA 1
ATOM 707 C C . VAL A 1 94 ? -20.653 -57.513 -3.140 1.00 54.75 94 VAL A C 1
ATOM 709 O O . VAL A 1 94 ? -21.895 -57.362 -3.170 1.00 54.75 94 VAL A O 1
#

Secondary structure (DSSP, 8-state):
--------TTTTHHHHHHHHHHHHHTT--SSSEEEETTTEEEESS--HHHHHHHHHHHHHTPPPP------S--S---S-BTTB----------

Sequence (94 aa):
MDRENRIDPTRYADAVRADREEAAQLGNSGVPFIVFDRRYAVSGAQSATTFTQALEQAWNSRSPLTVLTPAEGAENDEGCGPQGCAVAERDVTV

Organism: NCBI:txid2109333

Foldseek 3Di:
DDPPDDPDPVPCVVVVVVVVVVCVVLVDPDPDWDDAPVPDIDHDDDDPVVVVVSNVVSVVPDDPDDDPDPPDDCPAPCDQDPVGGDDPDDPPDD